Protein AF-A0A0F5NHZ7-F1 (afdb_monomer_lite)

Radius of gyration: 20.92 Å; chains: 1; bounding box: 43×76×41 Å

Secondary structure (DSSP, 8-state):
-------PPPHHHHHHHHHHHHHHHHHHHHHHHHHHTT-HHHHHHHHHHHHHTT-HHHHHHHHHHHHHHHHHHHHHHHTS-HHHHHHHHHHHHHHHHHHHHHHHHT---

Foldseek 3Di:
DDPDVPPDDDPVVVVVVVVVLVVLLVLLVQLVVCVVVVVVVSNVVSCVVCVVVVNNVVSVVSNVVVVVVVLVVVCVVVVDDSVVVVVVVVVVVVVVVVVVVVVVVVPDD

pLDDT: mean 77.32, std 15.19, range [37.69, 96.38]

Structure (mmCIF, N/CA/C/O backbone):
data_AF-A0A0F5NHZ7-F1
#
_entry.id   AF-A0A0F5NHZ7-F1
#
loop_
_atom_site.group_PDB
_atom_site.id
_atom_site.type_symbol
_atom_site.label_atom_id
_atom_site.label_alt_id
_atom_site.label_comp_id
_atom_site.label_asym_id
_atom_site.label_entity_id
_atom_site.label_seq_id
_atom_site.pdbx_PDB_ins_code
_atom_site.Cartn_x
_atom_site.Cartn_y
_atom_site.Cartn_z
_atom_site.occupancy
_atom_site.B_iso_or_equiv
_atom_site.auth_seq_id
_atom_site.auth_comp_id
_atom_site.auth_asym_id
_atom_site.auth_atom_id
_atom_site.pdbx_PDB_model_num
ATOM 1 N N . MET A 1 1 ? 31.835 -30.372 6.972 1.00 37.69 1 MET A N 1
ATOM 2 C CA . MET A 1 1 ? 30.575 -30.358 7.735 1.00 37.69 1 MET A CA 1
ATOM 3 C C . MET A 1 1 ? 29.866 -29.087 7.310 1.00 37.69 1 MET A C 1
ATOM 5 O O . MET A 1 1 ? 30.299 -28.012 7.688 1.00 37.69 1 MET A O 1
ATOM 9 N N . THR A 1 2 ? 28.963 -29.201 6.340 1.00 45.31 2 THR A N 1
ATOM 10 C CA . THR A 1 2 ? 28.176 -28.083 5.810 1.00 45.31 2 THR A CA 1
ATOM 11 C C . THR A 1 2 ? 27.162 -27.676 6.863 1.00 45.31 2 THR A C 1
ATOM 13 O O . THR A 1 2 ? 26.311 -28.485 7.223 1.00 45.31 2 THR A O 1
ATOM 16 N N . ASP A 1 3 ? 27.304 -26.453 7.357 1.00 49.94 3 ASP A N 1
ATOM 17 C CA . ASP A 1 3 ? 26.332 -25.756 8.192 1.00 49.94 3 ASP A CA 1
ATOM 18 C C . ASP A 1 3 ? 25.068 -25.561 7.334 1.00 49.94 3 ASP A C 1
ATOM 20 O O . ASP A 1 3 ? 25.012 -24.682 6.472 1.00 49.94 3 ASP A O 1
ATOM 24 N N . MET A 1 4 ? 24.112 -26.491 7.426 1.00 53.19 4 MET A N 1
ATOM 25 C CA . MET A 1 4 ? 22.782 -26.272 6.858 1.00 53.19 4 MET A CA 1
ATOM 26 C C . MET A 1 4 ? 22.060 -25.283 7.777 1.00 53.19 4 MET A C 1
ATOM 28 O O . MET A 1 4 ? 22.116 -25.475 8.989 1.00 53.19 4 MET A O 1
ATOM 32 N N . PRO A 1 5 ? 21.385 -24.248 7.246 1.00 59.84 5 PRO A N 1
ATOM 33 C CA . PRO A 1 5 ? 20.592 -23.352 8.075 1.00 59.84 5 PRO A CA 1
ATOM 34 C C . PRO A 1 5 ? 19.407 -24.147 8.631 1.00 59.84 5 PRO A C 1
ATOM 36 O O . PRO A 1 5 ? 18.418 -24.382 7.938 1.00 59.84 5 PRO A O 1
ATOM 39 N N . ASP A 1 6 ? 19.549 -24.605 9.869 1.00 60.16 6 ASP A N 1
ATOM 40 C CA . ASP A 1 6 ? 18.627 -25.513 10.553 1.00 60.16 6 ASP A CA 1
ATOM 41 C C . ASP A 1 6 ? 17.434 -24.778 11.181 1.00 60.16 6 ASP A C 1
ATOM 43 O O . ASP A 1 6 ? 17.057 -25.053 12.309 1.00 60.16 6 ASP A O 1
ATOM 47 N N . ASP A 1 7 ? 16.841 -23.811 10.477 1.00 65.25 7 ASP A N 1
ATOM 48 C CA . ASP A 1 7 ? 15.623 -23.147 10.959 1.00 65.25 7 ASP A CA 1
ATOM 49 C C . ASP A 1 7 ? 14.789 -22.614 9.789 1.00 65.25 7 ASP A C 1
ATOM 51 O O . ASP A 1 7 ? 14.599 -21.412 9.570 1.00 65.25 7 ASP A O 1
ATOM 55 N N . LEU A 1 8 ? 14.269 -23.545 8.989 1.00 65.75 8 LEU A N 1
ATOM 56 C CA . LEU A 1 8 ? 13.096 -23.230 8.183 1.00 65.75 8 LEU A CA 1
ATOM 57 C C . LEU A 1 8 ? 11.898 -23.097 9.136 1.00 65.75 8 LEU A C 1
ATOM 59 O O . LEU A 1 8 ? 11.667 -24.004 9.938 1.00 65.75 8 LEU A O 1
ATOM 63 N N . PRO A 1 9 ? 11.125 -21.997 9.067 1.00 69.94 9 PRO A N 1
ATOM 64 C CA . PRO A 1 9 ? 10.008 -21.778 9.975 1.00 69.94 9 PRO A CA 1
ATOM 65 C C . PRO A 1 9 ? 9.008 -22.925 9.871 1.00 69.94 9 PRO A C 1
ATOM 67 O O . PRO A 1 9 ? 8.716 -23.421 8.776 1.00 69.94 9 PRO A O 1
ATOM 70 N N . SER A 1 10 ? 8.436 -23.313 11.007 1.00 79.44 10 SER A N 1
ATOM 71 C CA . SER A 1 10 ? 7.383 -24.320 11.017 1.00 79.44 10 SER A CA 1
ATOM 72 C C . SER A 1 10 ? 6.196 -23.867 10.145 1.00 79.44 10 SER A C 1
ATOM 74 O O . SER A 1 10 ? 5.934 -22.665 10.009 1.00 79.44 10 SER A O 1
ATOM 76 N N . PRO A 1 11 ? 5.414 -24.793 9.563 1.00 79.88 11 PRO A N 1
ATOM 77 C CA . PRO A 1 11 ? 4.253 -24.438 8.745 1.00 79.88 11 PRO A CA 1
ATOM 78 C C . PRO A 1 11 ? 3.240 -23.519 9.451 1.00 79.88 11 PRO A C 1
ATOM 80 O O . PRO A 1 11 ? 2.568 -22.722 8.795 1.00 79.88 11 PRO A O 1
ATOM 83 N N . ASP A 1 12 ? 3.123 -23.614 10.778 1.00 76.56 12 ASP A N 1
ATOM 84 C CA . ASP A 1 12 ? 2.257 -22.747 11.583 1.00 76.56 12 ASP A CA 1
ATOM 85 C C . ASP A 1 12 ? 2.823 -21.326 11.713 1.00 76.56 12 ASP A C 1
ATOM 87 O O . ASP A 1 12 ? 2.081 -20.349 11.584 1.00 76.56 12 ASP A O 1
ATOM 91 N N . GLU A 1 13 ? 4.135 -21.185 11.911 1.00 71.19 13 GLU A N 1
ATOM 92 C CA . GLU A 1 13 ? 4.809 -19.882 11.920 1.00 71.19 13 GLU A CA 1
ATOM 93 C C . GLU A 1 13 ? 4.767 -19.220 10.547 1.00 71.19 13 GLU A C 1
ATOM 95 O O . GLU A 1 13 ? 4.530 -18.015 10.454 1.00 71.19 13 GLU A O 1
ATOM 100 N N . PHE A 1 14 ? 4.928 -20.005 9.480 1.00 70.75 14 PHE A N 1
ATOM 101 C CA . PHE A 1 14 ? 4.766 -19.526 8.114 1.00 70.75 14 PHE A CA 1
ATOM 102 C C . PHE A 1 14 ? 3.345 -19.002 7.879 1.00 70.75 14 PHE A C 1
ATOM 104 O O . PHE A 1 14 ? 3.171 -17.866 7.440 1.00 70.75 14 PHE A O 1
ATOM 111 N N . ARG A 1 15 ? 2.315 -19.776 8.254 1.00 73.38 15 ARG A N 1
ATOM 112 C CA . ARG A 1 15 ? 0.909 -19.347 8.148 1.00 73.38 15 ARG A CA 1
ATOM 113 C C . ARG A 1 15 ? 0.620 -18.088 8.965 1.00 73.38 15 ARG A C 1
ATOM 115 O O . ARG A 1 15 ? -0.075 -17.198 8.483 1.00 73.38 15 ARG A O 1
ATOM 122 N N . ARG A 1 16 ? 1.174 -17.972 10.175 1.00 70.00 16 ARG A N 1
ATOM 123 C CA . ARG A 1 16 ? 1.013 -16.775 11.016 1.00 70.00 16 ARG A CA 1
ATOM 124 C C . ARG A 1 16 ? 1.683 -15.542 10.402 1.00 70.00 16 ARG A C 1
ATOM 126 O O . ARG A 1 16 ? 1.087 -14.466 10.444 1.00 70.00 16 ARG A O 1
ATOM 133 N N . LYS A 1 17 ? 2.882 -15.696 9.828 1.00 65.31 17 LYS A N 1
ATOM 134 C CA . LYS A 1 17 ? 3.591 -14.626 9.106 1.00 65.31 17 LYS A CA 1
ATOM 135 C C . LYS A 1 17 ? 2.815 -14.189 7.863 1.00 65.31 17 LYS A C 1
ATOM 137 O O . LYS A 1 17 ? 2.590 -12.997 7.703 1.00 65.31 17 LYS A O 1
ATOM 142 N N . MET A 1 18 ? 2.328 -15.131 7.055 1.00 69.75 18 MET A N 1
ATOM 143 C CA . MET A 1 18 ? 1.490 -14.835 5.885 1.00 69.75 18 MET A CA 1
ATOM 144 C C . MET A 1 18 ? 0.216 -14.076 6.264 1.00 69.75 18 MET A C 1
ATOM 146 O O . MET A 1 18 ? -0.089 -13.058 5.659 1.00 69.75 18 MET A O 1
ATOM 150 N N . ALA A 1 19 ? -0.478 -14.504 7.322 1.00 73.44 19 ALA A N 1
ATOM 151 C CA . ALA A 1 19 ? -1.683 -13.821 7.791 1.00 73.44 19 ALA A CA 1
ATOM 152 C C . ALA A 1 19 ? -1.417 -12.389 8.290 1.00 73.44 19 ALA A C 1
ATOM 154 O O . ALA A 1 19 ? -2.303 -11.540 8.203 1.00 73.44 19 ALA A O 1
ATOM 155 N N . HIS A 1 20 ? -0.221 -12.116 8.831 1.00 72.69 20 HIS A N 1
ATOM 156 C CA . HIS A 1 20 ? 0.194 -10.741 9.121 1.00 72.69 20 HIS A CA 1
ATOM 157 C C . HIS A 1 20 ? 0.352 -9.966 7.820 1.00 72.69 20 HIS A C 1
ATOM 159 O O . HIS A 1 20 ? -0.392 -9.011 7.615 1.00 72.69 20 HIS A O 1
ATOM 165 N N . VAL A 1 21 ? 1.195 -10.455 6.907 1.00 75.50 21 VAL A N 1
ATOM 166 C CA . VAL A 1 21 ? 1.451 -9.812 5.611 1.00 75.50 21 VAL A CA 1
ATOM 167 C C . VAL A 1 21 ? 0.136 -9.474 4.898 1.00 75.50 21 VAL A C 1
ATOM 169 O O . VAL A 1 21 ? -0.100 -8.317 4.557 1.00 75.50 21 VAL A O 1
ATOM 172 N N . ASP A 1 22 ? -0.788 -10.429 4.786 1.00 86.62 22 ASP A N 1
ATOM 173 C CA . ASP A 1 22 ? -2.104 -10.221 4.168 1.00 86.62 22 ASP A CA 1
ATOM 174 C C . ASP A 1 22 ? -2.911 -9.093 4.829 1.00 86.62 22 ASP A C 1
ATOM 176 O O . ASP A 1 22 ? -3.594 -8.318 4.149 1.00 86.62 22 ASP A O 1
ATOM 180 N N . ARG A 1 23 ? -2.818 -8.966 6.157 1.00 90.31 23 ARG A N 1
ATOM 181 C CA . ARG A 1 23 ? -3.460 -7.891 6.916 1.00 90.31 23 ARG A CA 1
ATOM 182 C C . ARG A 1 23 ? -2.818 -6.539 6.630 1.00 90.31 23 ARG A C 1
ATOM 184 O O . ARG A 1 23 ? -3.545 -5.564 6.459 1.00 90.31 23 ARG A O 1
ATOM 191 N N . GLU A 1 24 ? -1.492 -6.453 6.562 1.00 92.25 24 GLU A N 1
ATOM 192 C CA . GLU A 1 24 ? -0.814 -5.202 6.204 1.00 92.25 24 GLU A CA 1
ATOM 193 C C . GLU A 1 24 ? -1.171 -4.741 4.787 1.00 92.25 24 GLU A C 1
ATOM 195 O O . GLU A 1 24 ? -1.482 -3.567 4.589 1.00 92.25 24 GLU A O 1
ATOM 200 N N . PHE A 1 25 ? -1.233 -5.660 3.821 1.00 92.25 25 PHE A N 1
ATOM 201 C CA . PHE A 1 25 ? -1.688 -5.361 2.460 1.00 92.25 25 PHE A CA 1
ATOM 202 C C . PHE A 1 25 ? -3.179 -4.988 2.396 1.00 92.25 25 PHE A C 1
ATOM 204 O O . PHE A 1 25 ? -3.592 -4.181 1.559 1.00 92.25 25 PHE A O 1
ATOM 211 N N . ALA A 1 26 ? -4.025 -5.557 3.259 1.00 94.44 26 ALA A N 1
ATOM 212 C CA . ALA A 1 26 ? -5.424 -5.149 3.374 1.00 94.44 26 ALA A CA 1
ATOM 213 C C . ALA A 1 26 ? -5.560 -3.717 3.918 1.00 94.44 26 ALA A C 1
ATOM 215 O O . ALA A 1 26 ? -6.291 -2.912 3.338 1.00 94.44 26 ALA A O 1
ATOM 216 N N . ASP A 1 27 ? -4.826 -3.382 4.979 1.00 95.56 27 ASP A N 1
ATOM 217 C CA . ASP A 1 27 ? -4.832 -2.039 5.564 1.00 95.56 27 ASP A CA 1
ATOM 218 C C . ASP A 1 27 ? -4.222 -1.001 4.605 1.00 95.56 27 ASP A C 1
ATOM 220 O O . ASP A 1 27 ? -4.777 0.087 4.463 1.00 95.56 27 ASP A O 1
ATOM 224 N N . ALA A 1 28 ? -3.167 -1.353 3.863 1.00 95.19 28 ALA A N 1
ATOM 225 C CA . ALA A 1 28 ? -2.589 -0.505 2.817 1.00 95.19 28 ALA A CA 1
ATOM 226 C C . ALA A 1 28 ? -3.598 -0.190 1.697 1.00 95.19 28 ALA A C 1
ATOM 228 O O . ALA A 1 28 ? -3.751 0.962 1.292 1.00 95.19 28 ALA A O 1
ATOM 229 N N . ARG A 1 29 ? -4.367 -1.187 1.236 1.00 94.81 29 ARG A N 1
ATOM 230 C CA . ARG A 1 29 ? -5.443 -0.966 0.251 1.00 94.81 29 ARG A CA 1
ATOM 231 C C . ARG A 1 29 ? -6.555 -0.074 0.793 1.00 94.81 29 ARG A C 1
ATOM 233 O O . ARG A 1 29 ? -7.027 0.803 0.075 1.00 94.81 29 ARG A O 1
ATOM 240 N N . ARG A 1 30 ? -6.961 -0.261 2.054 1.00 95.19 30 ARG A N 1
ATOM 241 C CA . ARG A 1 30 ? -7.946 0.617 2.713 1.00 95.19 30 ARG A CA 1
ATOM 242 C C . ARG A 1 30 ? -7.426 2.049 2.825 1.00 95.19 30 ARG A C 1
ATOM 244 O O . ARG A 1 30 ? -8.186 2.975 2.569 1.00 95.19 30 ARG A O 1
ATOM 251 N N . TYR A 1 31 ? -6.145 2.215 3.152 1.00 94.12 31 TYR A N 1
ATOM 252 C CA . TYR A 1 31 ? -5.480 3.514 3.231 1.00 94.12 31 TYR A CA 1
ATOM 253 C C . TYR A 1 31 ? -5.487 4.228 1.877 1.00 94.12 31 TYR A C 1
ATOM 255 O O . TYR A 1 31 ? -6.007 5.336 1.780 1.00 94.12 31 TYR A O 1
ATOM 263 N N . LEU A 1 32 ? -5.009 3.567 0.819 1.00 92.38 32 LEU A N 1
ATOM 264 C CA . LEU A 1 32 ? -5.009 4.116 -0.541 1.00 92.38 32 LEU A CA 1
ATOM 265 C C . LEU A 1 32 ? -6.425 4.422 -1.043 1.00 92.38 32 LEU A C 1
ATOM 267 O O . LEU A 1 32 ? -6.644 5.449 -1.677 1.00 92.38 32 LEU A O 1
ATOM 271 N N . SER A 1 33 ? -7.399 3.563 -0.732 1.00 93.94 33 SER A N 1
ATOM 272 C CA . SER A 1 33 ? -8.798 3.785 -1.105 1.00 93.94 33 SER A CA 1
ATOM 273 C C . SER A 1 33 ? -9.395 5.008 -0.408 1.00 93.94 33 SER A C 1
ATOM 275 O O . SER A 1 33 ? -10.083 5.783 -1.064 1.00 93.94 33 SER A O 1
ATOM 277 N N . ALA A 1 34 ? -9.155 5.185 0.895 1.00 94.81 34 ALA A N 1
ATOM 278 C CA . ALA A 1 34 ? -9.635 6.351 1.637 1.00 94.81 34 ALA A CA 1
ATOM 279 C C . ALA A 1 34 ? -8.955 7.639 1.153 1.00 94.81 34 ALA A C 1
ATOM 281 O O . ALA A 1 34 ? -9.623 8.655 0.986 1.00 94.81 34 ALA A O 1
ATOM 282 N N . LEU A 1 35 ? -7.651 7.569 0.859 1.00 92.62 35 LEU A N 1
ATOM 283 C CA . LEU A 1 35 ? -6.891 8.675 0.283 1.00 92.62 35 LEU A CA 1
ATOM 284 C C . LEU A 1 35 ? -7.445 9.084 -1.091 1.00 92.62 35 LEU A C 1
ATOM 286 O O . LEU A 1 35 ? -7.688 10.261 -1.324 1.00 92.62 35 LEU A O 1
ATOM 290 N N . CYS A 1 36 ? -7.702 8.117 -1.978 1.00 91.81 36 CYS A N 1
ATOM 291 C CA . CYS A 1 36 ? -8.250 8.373 -3.312 1.00 91.81 36 CYS A CA 1
ATOM 292 C C . CYS A 1 36 ? -9.693 8.904 -3.280 1.00 91.81 36 CYS A C 1
ATOM 294 O O . CYS A 1 36 ? -10.097 9.630 -4.183 1.00 91.81 36 CYS A O 1
ATOM 296 N N . ALA A 1 37 ? -10.475 8.528 -2.267 1.00 94.94 37 ALA A N 1
ATOM 297 C CA . ALA A 1 37 ? -11.833 9.027 -2.062 1.00 94.94 37 ALA A CA 1
ATOM 298 C C . ALA A 1 37 ? -11.881 10.375 -1.317 1.00 94.94 37 ALA A C 1
ATOM 300 O O . ALA A 1 37 ? -12.976 10.868 -1.056 1.00 94.94 37 ALA A O 1
ATOM 301 N N . GLU A 1 38 ? -10.725 10.937 -0.936 1.00 94.81 38 GLU A N 1
ATOM 302 C CA . GLU A 1 38 ? -10.600 12.134 -0.087 1.00 94.81 38 GLU A CA 1
ATOM 303 C C . GLU A 1 38 ? -11.369 12.025 1.250 1.00 94.81 38 GLU A C 1
ATOM 305 O O . GLU A 1 38 ? -11.725 13.022 1.886 1.00 94.81 38 GLU A O 1
ATOM 310 N N . ASP A 1 39 ? -11.601 10.796 1.723 1.00 96.38 39 ASP A N 1
ATOM 311 C CA . ASP A 1 39 ? -12.306 10.523 2.973 1.00 96.38 39 ASP A CA 1
ATOM 312 C C . ASP A 1 39 ? -11.343 10.661 4.158 1.00 96.38 39 ASP A C 1
ATOM 314 O O . ASP A 1 39 ? -10.821 9.691 4.718 1.00 96.38 39 ASP A O 1
ATOM 318 N N . ASN A 1 40 ? -11.099 11.914 4.543 1.00 93.44 40 ASN A N 1
ATOM 319 C CA . ASN A 1 40 ? -10.203 12.271 5.642 1.00 93.44 40 ASN A CA 1
ATOM 320 C C . ASN A 1 40 ? -10.639 11.674 6.991 1.00 93.44 40 ASN A C 1
ATOM 322 O O . ASN A 1 40 ? -9.797 11.418 7.856 1.00 93.44 40 ASN A O 1
ATOM 326 N N . GLN A 1 41 ? -11.939 11.425 7.185 1.00 94.88 41 GLN A N 1
ATOM 327 C CA . GLN A 1 41 ? -12.450 10.824 8.414 1.00 94.88 41 GLN A CA 1
ATOM 328 C C . GLN A 1 41 ? -12.075 9.341 8.489 1.00 94.88 41 GLN A C 1
ATOM 330 O O . GLN A 1 41 ? -11.533 8.894 9.506 1.00 94.88 41 GLN A O 1
ATOM 335 N N . ALA A 1 42 ? -12.323 8.584 7.417 1.00 92.25 42 ALA A N 1
ATOM 336 C CA . ALA A 1 42 ? -11.923 7.184 7.332 1.00 92.25 42 ALA A CA 1
ATOM 337 C C . ALA A 1 42 ? -10.397 7.033 7.375 1.00 92.25 42 ALA A C 1
ATOM 339 O O . ALA A 1 42 ? -9.885 6.146 8.063 1.00 92.25 42 ALA A O 1
ATOM 340 N N . LEU A 1 43 ? -9.672 7.934 6.706 1.00 93.44 43 LEU A N 1
ATOM 341 C CA . LEU A 1 43 ? -8.213 7.963 6.703 1.00 93.44 43 LEU A CA 1
ATOM 342 C C . LEU A 1 43 ? -7.655 8.175 8.117 1.00 93.44 43 LEU A C 1
ATOM 344 O O . LEU A 1 43 ? -6.827 7.389 8.578 1.00 93.44 43 LEU A O 1
ATOM 348 N N . GLY A 1 44 ? -8.158 9.177 8.846 1.00 93.56 44 GLY A N 1
ATOM 349 C CA . GLY A 1 44 ? -7.741 9.457 10.221 1.00 93.56 44 GLY A CA 1
ATOM 350 C C . GLY A 1 44 ? -8.053 8.309 11.188 1.00 93.56 44 GLY A C 1
ATOM 351 O O . GLY A 1 44 ? -7.211 7.941 12.011 1.00 93.56 44 GLY A O 1
ATOM 352 N N . ALA A 1 45 ? -9.233 7.692 11.064 1.00 95.75 45 ALA A N 1
ATOM 353 C CA . ALA A 1 45 ? -9.609 6.528 11.867 1.00 95.75 45 ALA A CA 1
ATOM 354 C C . ALA A 1 45 ? -8.674 5.332 11.623 1.00 95.75 45 ALA A C 1
ATOM 356 O O . ALA A 1 45 ? -8.190 4.714 12.576 1.00 95.75 45 ALA A O 1
ATOM 357 N N . LEU A 1 46 ? -8.374 5.046 10.355 1.00 94.81 46 LEU A N 1
ATOM 358 C CA . LEU A 1 46 ? -7.485 3.960 9.957 1.00 94.81 46 LEU A CA 1
ATOM 359 C C . LEU A 1 46 ? -6.043 4.205 10.426 1.00 94.81 46 LEU A C 1
ATOM 361 O O . LEU A 1 46 ? -5.411 3.301 10.970 1.00 94.81 46 LEU A O 1
ATOM 365 N N . MET A 1 47 ? -5.530 5.430 10.286 1.00 93.38 47 MET A N 1
ATOM 366 C CA . MET A 1 47 ? -4.188 5.784 10.759 1.00 93.38 47 MET A CA 1
ATOM 367 C C . MET A 1 47 ? -4.051 5.612 12.276 1.00 93.38 47 MET A C 1
ATOM 369 O O . MET A 1 47 ? -3.044 5.075 12.740 1.00 93.38 47 MET A O 1
ATOM 373 N N . MET A 1 48 ? -5.069 5.993 13.056 1.00 95.38 48 MET A N 1
ATOM 374 C CA . MET A 1 48 ? -5.076 5.766 14.506 1.00 95.38 48 MET A CA 1
ATOM 375 C C . MET A 1 48 ? -5.081 4.275 14.868 1.00 95.38 48 MET A C 1
ATOM 377 O O . MET A 1 48 ? -4.371 3.868 15.790 1.00 95.38 48 MET A O 1
ATOM 381 N N . GLU A 1 49 ? -5.859 3.454 14.157 1.00 94.12 49 GLU A N 1
ATOM 382 C CA . GLU A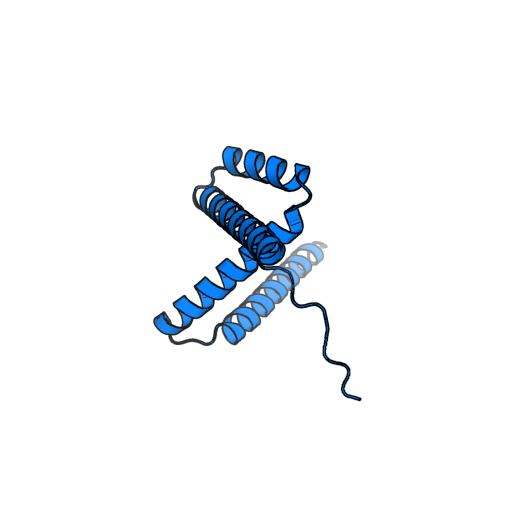 1 49 ? -5.890 1.998 14.351 1.00 94.12 49 GLU A CA 1
ATOM 383 C C . GLU A 1 49 ? -4.514 1.372 14.076 1.00 94.12 49 GLU A C 1
ATOM 385 O O . GLU A 1 49 ? -3.969 0.641 14.912 1.00 94.12 49 GLU A O 1
ATOM 390 N N . ILE A 1 50 ? -3.924 1.709 12.927 1.00 93.06 50 ILE A N 1
ATOM 391 C CA . ILE A 1 50 ? -2.613 1.215 12.507 1.00 93.06 50 ILE A CA 1
ATOM 392 C C . ILE A 1 50 ? -1.536 1.642 13.511 1.00 93.06 50 ILE A C 1
ATOM 394 O O . ILE A 1 50 ? -0.754 0.797 13.960 1.00 93.06 50 ILE A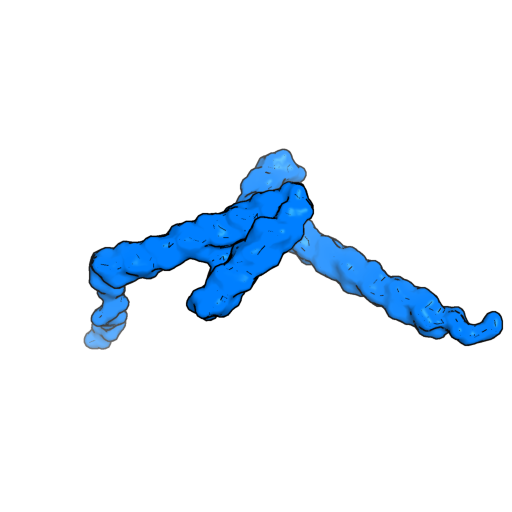 O 1
ATOM 398 N N . HIS A 1 51 ? -1.522 2.917 13.909 1.00 92.81 51 HIS A N 1
ATOM 399 C CA . HIS A 1 51 ? -0.550 3.456 14.859 1.00 92.81 51 HIS A CA 1
ATOM 400 C C . HIS A 1 51 ? -0.646 2.772 16.226 1.00 92.81 51 HIS A C 1
ATOM 402 O O . HIS A 1 51 ? 0.366 2.308 16.749 1.00 92.81 51 HIS A O 1
ATOM 408 N N . ARG A 1 52 ? -1.861 2.611 16.771 1.00 94.00 52 ARG A N 1
ATOM 409 C CA . ARG A 1 52 ? -2.077 1.924 18.056 1.00 94.00 52 ARG A CA 1
ATOM 410 C C . ARG A 1 52 ? -1.587 0.475 18.029 1.00 94.00 52 ARG A C 1
ATOM 412 O O . ARG A 1 52 ? -1.141 -0.036 19.050 1.00 94.00 52 ARG A O 1
ATOM 419 N N . SER A 1 53 ? -1.660 -0.186 16.874 1.00 90.69 53 SER A N 1
ATOM 420 C CA . SER A 1 53 ? -1.166 -1.557 16.711 1.00 90.69 53 SER A CA 1
ATOM 421 C C . SER A 1 53 ? 0.359 -1.669 16.570 1.00 90.69 53 SER A C 1
ATOM 423 O O . SER A 1 53 ? 0.873 -2.782 16.532 1.00 90.69 53 SER A O 1
ATOM 425 N N . GLY A 1 54 ? 1.087 -0.548 16.468 1.00 91.56 54 GLY A N 1
ATOM 426 C CA . GLY A 1 54 ? 2.537 -0.531 16.246 1.00 91.56 54 GLY A CA 1
ATOM 427 C C . GLY A 1 54 ? 2.964 -0.941 14.831 1.00 91.56 54 GLY A C 1
ATOM 428 O O . GLY A 1 54 ? 4.151 -1.109 14.573 1.00 91.56 54 GLY A O 1
ATOM 429 N N . ARG A 1 55 ? 2.016 -1.094 13.896 1.00 92.75 55 ARG A N 1
ATOM 430 C CA . ARG A 1 55 ? 2.262 -1.627 12.542 1.00 92.75 55 ARG A CA 1
ATOM 431 C C . ARG A 1 55 ? 2.402 -0.553 11.464 1.00 92.75 55 ARG A C 1
ATOM 433 O O . ARG A 1 55 ? 2.401 -0.884 10.284 1.00 92.75 55 ARG A O 1
ATOM 440 N N . ALA A 1 56 ? 2.525 0.720 11.843 1.00 90.75 56 ALA A N 1
ATOM 441 C CA . ALA A 1 56 ? 2.576 1.837 10.896 1.00 90.75 56 ALA A CA 1
ATOM 442 C C . ALA A 1 56 ? 3.641 1.653 9.810 1.00 90.75 56 ALA A C 1
ATOM 444 O O . ALA A 1 56 ? 3.324 1.760 8.629 1.00 90.75 56 ALA A O 1
ATOM 445 N N . MET A 1 57 ? 4.863 1.281 10.197 1.00 90.50 57 MET A N 1
ATOM 446 C CA . MET A 1 57 ? 5.944 1.037 9.239 1.00 90.50 57 MET A CA 1
ATOM 447 C C . MET A 1 57 ? 5.664 -0.154 8.317 1.00 90.50 57 MET A C 1
ATOM 449 O O . MET A 1 57 ? 5.953 -0.075 7.128 1.00 90.50 57 MET A O 1
ATOM 453 N N . ASN A 1 58 ? 5.056 -1.230 8.826 1.00 91.69 58 ASN A N 1
ATOM 454 C CA . ASN A 1 58 ? 4.753 -2.409 8.009 1.00 91.69 58 ASN A CA 1
ATOM 455 C C . ASN A 1 58 ? 3.652 -2.109 6.981 1.00 91.69 58 ASN A C 1
ATOM 457 O O . ASN A 1 58 ? 3.750 -2.534 5.834 1.00 91.69 58 ASN A O 1
ATOM 461 N N . VAL A 1 59 ? 2.629 -1.339 7.369 1.00 92.62 59 VAL A N 1
ATOM 462 C CA . VAL A 1 59 ? 1.577 -0.903 6.438 1.00 92.62 59 VAL A CA 1
ATOM 463 C C . VAL A 1 59 ? 2.131 0.089 5.411 1.00 92.62 59 VAL A C 1
ATOM 465 O O . VAL A 1 59 ? 1.800 -0.021 4.236 1.00 92.62 59 VAL A O 1
ATOM 468 N N . LEU A 1 60 ? 3.022 1.007 5.805 1.00 90.31 60 LEU A N 1
ATOM 469 C CA . LEU A 1 60 ? 3.734 1.889 4.868 1.00 90.31 60 LEU A CA 1
ATOM 470 C C . LEU A 1 60 ? 4.570 1.097 3.854 1.00 90.31 60 LEU A C 1
ATOM 472 O O . LEU A 1 60 ? 4.499 1.376 2.659 1.00 90.31 60 LEU A O 1
ATOM 476 N N . ALA A 1 61 ? 5.305 0.079 4.306 1.00 89.06 61 ALA A N 1
ATOM 477 C CA . ALA A 1 61 ? 6.058 -0.801 3.419 1.00 89.06 61 ALA A CA 1
ATOM 478 C C . ALA A 1 61 ? 5.133 -1.555 2.446 1.00 89.06 61 ALA A C 1
ATOM 480 O O . ALA A 1 61 ? 5.411 -1.593 1.250 1.00 89.06 61 ALA A O 1
ATOM 481 N N . ALA A 1 62 ? 4.002 -2.088 2.921 1.00 92.56 62 ALA A N 1
ATOM 482 C CA . ALA A 1 62 ? 3.009 -2.735 2.060 1.00 92.56 62 ALA A CA 1
ATOM 483 C C . ALA A 1 62 ? 2.415 -1.763 1.022 1.00 92.56 62 ALA A C 1
ATOM 485 O O . ALA A 1 62 ? 2.236 -2.133 -0.137 1.00 92.56 62 ALA A O 1
ATOM 486 N N . THR A 1 63 ? 2.170 -0.505 1.399 1.00 92.44 63 THR A N 1
ATOM 487 C CA . THR A 1 63 ? 1.740 0.551 0.468 1.00 92.44 63 THR A CA 1
ATOM 488 C C . THR A 1 63 ? 2.783 0.810 -0.619 1.00 92.44 63 THR A C 1
ATOM 490 O O . THR A 1 63 ? 2.422 0.902 -1.790 1.00 92.44 63 THR A O 1
ATOM 493 N N . ALA A 1 64 ? 4.070 0.880 -0.262 1.00 87.94 64 ALA A N 1
ATOM 494 C CA . ALA A 1 64 ? 5.150 1.066 -1.232 1.00 87.94 64 ALA A CA 1
ATOM 495 C C . ALA A 1 64 ? 5.240 -0.104 -2.226 1.00 87.94 64 ALA A C 1
ATOM 497 O O . ALA A 1 64 ? 5.378 0.125 -3.426 1.00 87.94 64 ALA A O 1
ATOM 498 N N . VAL A 1 65 ? 5.088 -1.347 -1.752 1.00 90.00 65 VAL A N 1
ATOM 499 C CA . VAL A 1 65 ? 5.041 -2.531 -2.627 1.00 90.00 65 VAL A CA 1
ATOM 500 C C . VAL A 1 65 ? 3.862 -2.450 -3.597 1.00 90.00 65 VAL A C 1
ATOM 502 O O . VAL A 1 65 ? 4.055 -2.635 -4.792 1.00 90.00 65 VAL A O 1
ATOM 505 N N . LEU A 1 66 ? 2.662 -2.101 -3.120 1.00 87.94 66 LEU A N 1
ATOM 506 C CA . LEU A 1 66 ? 1.490 -1.938 -3.988 1.00 87.94 66 LEU A CA 1
ATOM 507 C C . LEU A 1 66 ? 1.695 -0.854 -5.057 1.00 87.94 66 LEU A C 1
ATOM 509 O O . LEU A 1 66 ? 1.272 -1.034 -6.199 1.00 87.94 66 LEU A O 1
ATOM 513 N N . ALA A 1 67 ? 2.333 0.262 -4.698 1.00 86.62 67 ALA A N 1
ATOM 514 C CA . ALA A 1 67 ? 2.633 1.340 -5.635 1.00 86.62 67 ALA A 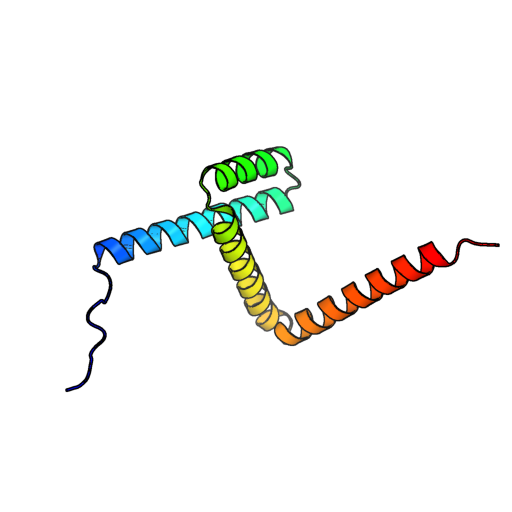CA 1
ATOM 515 C C . ALA A 1 67 ? 3.650 0.903 -6.704 1.00 86.62 67 ALA A C 1
ATOM 517 O O . ALA A 1 67 ? 3.450 1.184 -7.886 1.00 86.62 67 ALA A O 1
ATOM 518 N N . LEU A 1 68 ? 4.699 0.175 -6.308 1.00 81.94 68 LEU A N 1
ATOM 519 C CA . LEU A 1 68 ? 5.694 -0.383 -7.228 1.00 81.94 68 LEU A CA 1
ATOM 520 C C . LEU A 1 68 ? 5.084 -1.436 -8.158 1.00 81.94 68 LEU A C 1
ATOM 522 O O . LEU A 1 68 ? 5.297 -1.372 -9.365 1.00 81.94 68 LEU A O 1
ATOM 526 N N . ASP A 1 69 ? 4.280 -2.360 -7.630 1.00 85.62 69 ASP A N 1
ATOM 527 C CA . ASP A 1 69 ? 3.572 -3.360 -8.438 1.00 85.62 69 ASP A CA 1
ATOM 528 C C . ASP A 1 69 ? 2.649 -2.691 -9.460 1.00 85.62 69 ASP A C 1
ATOM 530 O O . ASP A 1 69 ? 2.629 -3.069 -10.633 1.00 85.62 69 ASP A O 1
ATOM 534 N N . PHE A 1 70 ? 1.915 -1.653 -9.049 1.00 80.94 70 PHE A N 1
ATOM 535 C CA . PHE A 1 70 ? 1.087 -0.874 -9.964 1.00 80.94 70 PHE A CA 1
ATOM 536 C C . PHE A 1 70 ? 1.919 -0.191 -11.053 1.00 80.94 70 PHE A C 1
ATOM 538 O O . PHE A 1 70 ? 1.527 -0.213 -12.221 1.00 80.94 70 PHE A O 1
ATOM 545 N N . ALA A 1 71 ? 3.061 0.397 -10.695 1.00 80.06 71 ALA A N 1
ATOM 546 C CA . ALA A 1 71 ? 3.947 1.040 -11.652 1.00 80.06 71 ALA A CA 1
ATOM 547 C C . ALA A 1 71 ? 4.508 0.026 -12.661 1.00 80.06 71 ALA A C 1
ATOM 549 O O . ALA A 1 71 ? 4.453 0.289 -13.860 1.00 80.06 71 ALA A O 1
ATOM 550 N N . HIS A 1 72 ? 4.944 -1.158 -12.218 1.00 76.00 72 HIS A N 1
ATOM 551 C CA . HIS A 1 72 ? 5.418 -2.227 -13.106 1.00 76.00 72 HIS A CA 1
ATOM 552 C C . HIS A 1 72 ? 4.318 -2.731 -14.049 1.00 76.00 72 HIS A C 1
ATOM 554 O O . HIS A 1 72 ? 4.533 -2.826 -15.255 1.00 76.00 72 HIS A O 1
ATOM 560 N N . LEU A 1 73 ? 3.107 -2.969 -13.535 1.00 78.44 73 LEU A N 1
ATOM 561 C CA . LEU A 1 73 ? 1.956 -3.341 -14.369 1.00 78.44 73 LEU A CA 1
ATOM 562 C C . LEU A 1 73 ? 1.571 -2.236 -15.364 1.00 78.44 73 LEU A C 1
ATOM 564 O O . LEU A 1 73 ? 1.058 -2.510 -16.451 1.00 78.44 73 LEU A O 1
ATOM 568 N N . SER A 1 74 ? 1.789 -0.977 -14.989 1.00 70.94 74 SER A N 1
ATOM 569 C CA . SER A 1 74 ? 1.509 0.178 -15.839 1.00 70.94 74 SER A CA 1
ATOM 570 C C . SER A 1 74 ? 2.598 0.397 -16.883 1.00 70.94 74 SER A C 1
ATOM 572 O O . SER A 1 74 ? 2.273 0.808 -17.989 1.00 70.94 74 SER A O 1
ATOM 574 N N . ALA A 1 75 ? 3.856 0.072 -16.587 1.00 68.12 75 ALA A N 1
ATOM 575 C CA . ALA A 1 75 ? 4.978 0.138 -17.520 1.00 68.12 75 ALA A CA 1
ATOM 576 C C . ALA A 1 75 ? 4.782 -0.767 -18.740 1.00 68.12 75 ALA A C 1
ATOM 578 O O . ALA A 1 75 ? 4.960 -0.305 -19.867 1.00 68.12 75 ALA A O 1
ATOM 579 N N . ASP A 1 76 ? 4.292 -1.994 -18.542 1.00 65.94 76 ASP A N 1
ATOM 580 C CA . ASP A 1 76 ? 3.930 -2.893 -19.647 1.00 65.94 76 ASP A CA 1
ATOM 581 C C . ASP A 1 76 ? 2.824 -2.302 -20.543 1.00 65.94 76 ASP A C 1
ATOM 583 O O . ASP A 1 76 ? 2.765 -2.566 -21.745 1.00 65.94 76 ASP A O 1
ATOM 587 N N . ARG A 1 77 ? 1.943 -1.468 -19.972 1.00 57.97 77 ARG A N 1
ATOM 588 C CA . ARG A 1 77 ? 0.860 -0.772 -20.690 1.00 57.97 77 ARG A CA 1
ATOM 589 C C . ARG A 1 77 ? 1.261 0.577 -21.289 1.00 57.97 77 ARG A C 1
ATOM 591 O O . ARG A 1 77 ? 0.638 0.996 -22.262 1.00 57.97 77 ARG A O 1
ATOM 598 N N . LEU A 1 78 ? 2.240 1.263 -20.705 1.00 56.44 78 LEU A N 1
ATOM 599 C CA . LEU A 1 78 ? 2.661 2.627 -21.049 1.00 56.44 78 LEU A CA 1
ATOM 600 C C . LEU A 1 78 ? 3.992 2.663 -21.819 1.00 56.44 78 LEU A C 1
ATOM 602 O O . LEU A 1 78 ? 4.390 3.724 -22.291 1.00 56.44 78 LEU A O 1
ATOM 606 N N . GLY A 1 79 ? 4.654 1.514 -21.995 1.00 59.09 79 GLY A N 1
ATOM 607 C CA . GLY A 1 79 ? 5.846 1.354 -22.829 1.00 59.09 79 GLY A CA 1
ATOM 608 C C . GLY A 1 79 ? 7.128 1.967 -22.254 1.00 59.09 79 GLY A C 1
ATOM 609 O O . GLY A 1 79 ? 8.011 2.324 -23.032 1.00 59.09 79 GLY A O 1
ATOM 610 N N . GLY A 1 80 ? 7.236 2.119 -20.929 1.00 64.44 80 GLY A N 1
ATOM 611 C CA . GLY A 1 80 ? 8.356 2.807 -20.270 1.00 64.44 80 GLY A CA 1
ATOM 612 C C . GLY A 1 80 ? 8.933 2.056 -19.068 1.00 64.44 80 GLY A C 1
ATOM 613 O O . GLY A 1 80 ? 8.255 1.237 -18.465 1.00 64.44 80 GLY A O 1
ATOM 614 N N . ASP A 1 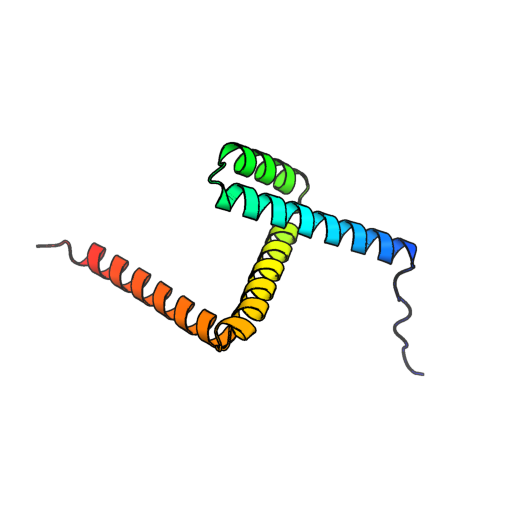81 ? 10.189 2.350 -18.722 1.00 77.31 81 ASP A N 1
ATOM 615 C CA . ASP A 1 81 ? 10.893 1.809 -17.550 1.00 77.31 81 ASP A CA 1
ATOM 616 C C . ASP A 1 81 ? 10.492 2.572 -16.273 1.00 77.31 81 ASP A C 1
ATOM 618 O O . ASP A 1 81 ? 10.698 3.784 -16.175 1.00 77.31 81 ASP A O 1
ATOM 622 N N . VAL A 1 82 ? 9.916 1.859 -15.297 1.00 68.44 82 VAL A N 1
ATOM 623 C CA . VAL A 1 82 ? 9.462 2.416 -14.009 1.00 68.44 82 VAL A CA 1
ATOM 624 C C . VAL A 1 82 ? 10.598 3.079 -13.248 1.00 68.44 82 VAL A C 1
ATOM 626 O O . VAL A 1 82 ? 10.393 4.147 -12.673 1.00 68.44 82 VAL A O 1
ATOM 629 N N . GLN A 1 83 ? 11.786 2.469 -13.248 1.00 70.44 83 GLN A N 1
ATOM 630 C CA . GLN A 1 83 ? 12.926 2.990 -12.503 1.00 70.44 83 GLN A CA 1
ATOM 631 C C . GLN A 1 83 ? 13.332 4.351 -13.061 1.00 70.44 83 GLN A C 1
ATOM 633 O O . GLN A 1 83 ? 13.455 5.323 -12.322 1.00 70.44 83 GLN A O 1
ATOM 638 N N . ARG A 1 84 ? 13.425 4.441 -14.388 1.00 73.25 84 ARG A N 1
ATOM 639 C CA . ARG A 1 84 ? 13.719 5.692 -15.080 1.00 73.25 84 ARG A CA 1
ATOM 640 C C . ARG A 1 84 ? 12.662 6.768 -14.808 1.00 73.25 84 ARG A C 1
ATOM 642 O O . ARG A 1 84 ? 13.022 7.920 -14.599 1.00 73.25 84 ARG A O 1
ATOM 649 N N . TRP A 1 85 ? 11.374 6.416 -14.794 1.00 71.69 85 TRP A N 1
ATOM 650 C CA . TRP A 1 85 ? 10.305 7.374 -14.483 1.00 71.69 85 TRP A CA 1
ATOM 651 C C . TRP A 1 85 ? 10.367 7.881 -13.032 1.00 71.69 85 TRP A C 1
ATOM 653 O O . TRP A 1 85 ? 10.138 9.069 -12.792 1.00 71.69 85 TRP A O 1
ATOM 663 N N . LEU A 1 86 ? 10.696 7.010 -12.071 1.00 72.56 86 LEU A N 1
ATOM 664 C CA . LEU A 1 86 ? 10.903 7.398 -10.672 1.00 72.56 86 LEU A CA 1
ATOM 665 C C . LEU A 1 86 ? 12.112 8.328 -10.524 1.00 72.56 86 LEU A C 1
ATOM 667 O O . LEU A 1 86 ? 11.997 9.356 -9.859 1.00 72.56 86 LEU A O 1
ATOM 671 N N . ASP A 1 87 ? 13.227 8.009 -11.185 1.00 77.69 87 ASP A N 1
ATOM 672 C CA . ASP A 1 87 ? 14.438 8.834 -11.179 1.00 77.69 87 ASP A CA 1
ATOM 673 C C . ASP A 1 87 ? 14.167 10.225 -11.794 1.00 77.69 87 ASP A C 1
ATOM 675 O O . ASP A 1 87 ? 14.533 11.247 -11.213 1.00 77.69 87 ASP A O 1
ATOM 679 N N . GLU A 1 88 ? 13.458 10.287 -12.931 1.00 75.31 88 GLU A N 1
ATOM 680 C CA . GLU A 1 88 ? 13.042 11.546 -13.575 1.00 75.31 88 GLU A CA 1
ATOM 681 C C . GLU A 1 88 ? 12.086 12.365 -12.683 1.00 75.31 88 GLU A C 1
ATOM 683 O O . GLU A 1 88 ? 12.226 13.585 -12.573 1.00 75.31 88 GLU A O 1
ATOM 688 N N . SER A 1 89 ? 11.134 11.707 -12.012 1.00 68.94 89 SER A N 1
ATOM 689 C CA . SER A 1 89 ? 10.164 12.368 -11.126 1.00 68.94 89 SER A CA 1
ATOM 690 C C . SER A 1 89 ? 10.815 12.921 -9.854 1.00 68.94 89 SER A C 1
ATOM 692 O O . SER A 1 89 ? 10.493 14.037 -9.445 1.00 68.94 89 SER A O 1
ATOM 694 N N . ALA A 1 90 ? 11.758 12.185 -9.258 1.00 74.00 90 ALA A N 1
ATOM 695 C CA . ALA A 1 90 ? 12.521 12.642 -8.097 1.00 74.00 90 ALA A CA 1
ATOM 696 C C . ALA A 1 90 ? 13.363 13.884 -8.432 1.00 74.00 90 ALA A C 1
ATOM 698 O O . ALA A 1 90 ? 13.309 14.878 -7.711 1.00 74.00 90 ALA A O 1
ATOM 699 N N . MET A 1 91 ? 14.058 13.880 -9.577 1.00 73.88 91 MET A N 1
ATOM 700 C CA . MET A 1 91 ? 14.811 15.055 -10.036 1.00 73.88 91 MET A CA 1
ATOM 701 C C . MET A 1 91 ? 13.908 16.268 -10.309 1.00 73.88 91 MET A C 1
ATOM 703 O O . MET A 1 91 ? 14.301 17.408 -10.050 1.00 73.88 91 MET A O 1
ATOM 707 N N . ALA A 1 92 ? 12.689 16.046 -10.812 1.00 68.94 92 ALA A N 1
ATOM 708 C CA . ALA A 1 92 ? 11.718 17.115 -11.032 1.00 68.94 92 ALA A CA 1
ATOM 709 C C . ALA A 1 92 ? 11.210 17.732 -9.714 1.00 68.94 92 ALA A C 1
ATOM 711 O O . ALA A 1 92 ? 11.027 18.948 -9.647 1.00 68.94 92 ALA A O 1
ATOM 712 N N . GLN A 1 93 ? 11.015 16.926 -8.664 1.00 64.94 93 GLN A N 1
ATOM 713 C CA . GLN A 1 93 ? 10.647 17.426 -7.335 1.00 64.94 93 GLN A CA 1
ATOM 714 C C . GLN A 1 93 ? 11.777 18.237 -6.691 1.00 64.94 93 GLN A C 1
ATOM 716 O O . GLN A 1 93 ? 11.513 19.349 -6.242 1.00 64.94 93 GLN A O 1
ATOM 721 N N . ASP A 1 94 ? 13.020 17.747 -6.733 1.00 65.94 94 ASP A N 1
ATOM 722 C CA . ASP A 1 94 ? 14.190 18.475 -6.211 1.00 65.94 94 ASP A CA 1
ATOM 723 C C . ASP A 1 94 ? 14.370 19.834 -6.904 1.00 65.94 94 ASP A C 1
ATOM 725 O O . ASP A 1 94 ? 14.694 20.840 -6.268 1.00 65.94 94 ASP A O 1
ATOM 729 N N . THR A 1 95 ? 14.111 19.889 -8.214 1.00 62.78 95 THR A N 1
ATOM 730 C CA . THR A 1 95 ? 14.173 21.138 -8.987 1.00 62.78 95 THR A CA 1
ATOM 731 C C . THR A 1 95 ? 13.070 22.109 -8.555 1.00 62.78 95 THR A C 1
ATOM 733 O O . THR A 1 95 ? 13.354 23.277 -8.298 1.00 62.78 95 THR A O 1
ATOM 736 N N . ALA A 1 96 ? 11.835 21.627 -8.389 1.00 61.41 96 ALA A N 1
ATOM 737 C CA . ALA A 1 96 ? 10.708 22.447 -7.947 1.00 61.41 96 ALA A CA 1
ATOM 738 C C . ALA A 1 96 ? 10.864 22.964 -6.501 1.00 61.41 96 ALA A C 1
ATOM 740 O O . ALA A 1 96 ? 10.413 24.066 -6.186 1.00 61.41 96 ALA A O 1
ATOM 741 N N . GLU A 1 97 ? 11.492 22.187 -5.616 1.00 60.31 97 GLU A N 1
ATOM 742 C CA . GLU A 1 97 ? 11.813 22.600 -4.243 1.00 60.31 97 GLU A CA 1
ATOM 743 C C . GLU A 1 97 ? 12.922 23.669 -4.241 1.00 60.31 97 GLU A C 1
ATOM 745 O O . GLU A 1 97 ? 12.781 24.720 -3.616 1.00 60.31 97 GLU A O 1
ATOM 750 N N . THR A 1 98 ? 13.950 23.479 -5.073 1.00 59.12 98 THR A N 1
ATOM 751 C CA . THR A 1 98 ? 15.052 24.436 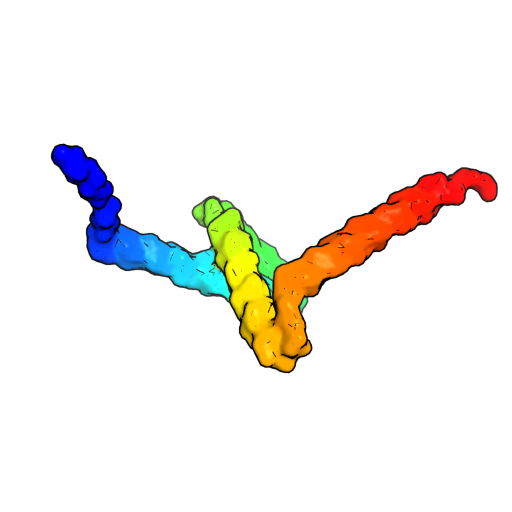-5.279 1.00 59.12 98 THR A CA 1
ATOM 752 C C . THR A 1 98 ? 14.585 25.779 -5.864 1.00 59.12 98 THR A C 1
ATOM 754 O O . THR A 1 98 ? 15.128 26.833 -5.525 1.00 59.12 98 THR A O 1
ATOM 757 N N . GLU A 1 99 ? 13.586 25.777 -6.749 1.00 60.00 99 GLU A N 1
ATOM 758 C CA . GLU A 1 99 ? 12.997 26.999 -7.315 1.00 60.00 99 GLU A CA 1
ATOM 759 C C . GLU A 1 99 ? 12.124 27.756 -6.300 1.00 60.00 99 GLU A C 1
ATOM 761 O O . GLU A 1 99 ? 12.112 28.991 -6.292 1.00 60.00 99 GLU A O 1
ATOM 766 N N . ARG A 1 100 ? 11.425 27.045 -5.404 1.00 59.12 100 ARG A N 1
ATOM 767 C CA . ARG A 1 100 ? 10.645 27.660 -4.316 1.00 59.12 100 ARG A CA 1
ATOM 768 C C . ARG A 1 100 ? 11.544 28.373 -3.307 1.00 59.12 100 ARG A C 1
ATOM 770 O O . ARG A 1 100 ? 11.294 29.544 -3.029 1.00 59.12 100 ARG A O 1
ATOM 777 N N . ASP A 1 101 ? 12.629 27.735 -2.874 1.00 59.06 101 ASP A N 1
ATOM 778 C CA . ASP A 1 101 ? 13.605 28.340 -1.954 1.00 59.06 101 ASP A CA 1
ATOM 779 C C . ASP A 1 101 ? 14.266 29.599 -2.544 1.00 59.06 101 ASP A C 1
ATOM 781 O O . ASP A 1 101 ? 14.480 30.595 -1.851 1.00 59.06 101 ASP A O 1
ATOM 785 N N . GLN A 1 102 ? 14.543 29.608 -3.852 1.00 56.66 102 GLN A N 1
ATOM 786 C CA . GLN A 1 102 ? 15.088 30.790 -4.533 1.00 56.66 102 GLN A CA 1
ATOM 787 C C . GLN A 1 102 ? 14.075 31.934 -4.667 1.00 56.66 102 GLN A C 1
ATOM 789 O O . GLN A 1 102 ? 14.464 33.102 -4.675 1.00 56.66 102 GLN A O 1
ATOM 794 N N . THR A 1 103 ? 12.782 31.619 -4.754 1.00 57.31 103 THR A N 1
ATOM 795 C CA . THR A 1 103 ? 11.721 32.632 -4.850 1.00 57.31 103 THR A CA 1
ATOM 796 C C . THR A 1 103 ? 11.457 33.298 -3.493 1.00 57.31 103 THR A C 1
ATOM 798 O O . THR A 1 103 ? 11.125 34.481 -3.448 1.00 57.31 103 THR A O 1
ATOM 801 N N . GLU A 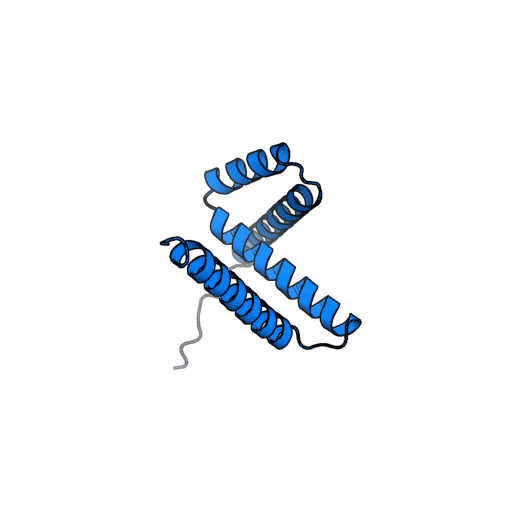1 104 ? 11.663 32.582 -2.384 1.00 55.44 104 GLU A N 1
ATOM 802 C CA . GLU A 1 104 ? 11.512 33.116 -1.021 1.00 55.44 104 GLU A CA 1
ATOM 803 C C . GLU A 1 104 ? 12.724 33.946 -0.552 1.00 55.44 104 GLU A C 1
ATOM 805 O O . GLU A 1 104 ? 12.563 34.880 0.231 1.00 55.44 104 GLU A O 1
ATOM 810 N N . LEU A 1 105 ? 13.924 33.683 -1.083 1.00 56.34 105 LEU A N 1
ATOM 811 C CA . LEU A 1 105 ? 15.150 34.445 -0.783 1.00 56.34 105 LEU A CA 1
ATOM 812 C C . LEU A 1 105 ? 15.371 35.675 -1.687 1.00 56.34 105 LEU A C 1
ATOM 814 O O . LEU A 1 105 ? 16.269 36.473 -1.428 1.00 56.34 105 LEU A O 1
ATOM 818 N N . GLY A 1 106 ? 14.565 35.854 -2.739 1.00 51.78 106 GLY A N 1
ATOM 819 C CA . GLY A 1 106 ? 14.631 37.003 -3.656 1.00 51.78 106 GLY A CA 1
ATOM 820 C C . GLY A 1 106 ? 13.853 38.245 -3.198 1.00 51.78 106 GLY A C 1
ATOM 821 O O . GLY A 1 106 ? 13.774 39.226 -3.936 1.00 51.78 106 GLY A O 1
ATOM 822 N N . GLY A 1 107 ? 13.249 38.204 -2.007 1.00 54.38 107 GLY A N 1
ATOM 823 C CA . GLY A 1 107 ? 12.405 39.260 -1.453 1.00 54.38 107 GLY A CA 1
ATOM 824 C C . GLY A 1 107 ? 13.142 40.261 -0.565 1.00 54.38 107 GLY A C 1
ATOM 825 O O . GLY A 1 107 ? 12.713 40.475 0.562 1.00 54.38 107 GLY A O 1
ATOM 826 N N . GLU A 1 108 ? 14.211 40.896 -1.046 1.00 53.81 108 GLU A N 1
ATOM 827 C CA . GLU A 1 108 ? 14.751 42.109 -0.415 1.00 53.81 108 GLU A CA 1
ATOM 828 C C . GLU A 1 108 ? 15.095 43.154 -1.487 1.00 53.81 108 GLU A C 1
ATOM 830 O O . GLU A 1 108 ? 16.047 42.995 -2.253 1.00 53.81 108 GLU A O 1
ATOM 835 N N . GLY A 1 109 ? 14.289 44.224 -1.538 1.00 45.53 109 GLY A N 1
ATOM 836 C CA . GLY A 1 109 ? 14.455 45.379 -2.427 1.00 45.53 109 GLY A CA 1
ATOM 837 C C . GLY A 1 109 ? 13.197 46.223 -2.555 1.00 45.53 109 GLY A C 1
ATOM 838 O O . GLY A 1 109 ? 12.476 46.023 -3.555 1.00 45.53 109 GLY A O 1
#

Sequence (109 aa):
MTDMPDDLPSPDEFRRKMAHVDREFADARRYLSALCAEDNQALGALMMEIHRSGRAMNVLAATAVLALDFAHLSADRLGGDVQRWLDESAMAQDTAETERDQTELGGEG

Organism: NCBI:txid244292